Protein AF-A0A948WIH4-F1 (afdb_monomer)

Radius of gyration: 12.94 Å; Cα contacts (8 Å, |Δi|>4): 104; chains: 1; bounding box: 30×29×31 Å

Mean predicted aligned error: 5.46 Å

Structure (mmCIF, N/CA/C/O backbone):
data_AF-A0A948WIH4-F1
#
_entry.id   AF-A0A948WIH4-F1
#
loop_
_atom_site.group_PDB
_atom_site.id
_atom_site.type_symbol
_atom_site.label_atom_id
_atom_site.label_alt_id
_atom_site.label_comp_id
_atom_site.label_asym_id
_atom_site.label_entity_id
_atom_site.label_seq_id
_atom_site.pdbx_PDB_ins_code
_atom_site.Cartn_x
_atom_site.Cartn_y
_atom_site.Cartn_z
_atom_site.occupancy
_atom_site.B_iso_or_equiv
_atom_site.auth_seq_id
_atom_site.auth_comp_id
_atom_site.auth_asym_id
_atom_site.auth_atom_id
_atom_site.pdbx_PDB_model_num
ATOM 1 N N . MET A 1 1 ? -11.438 11.537 -7.454 1.00 54.91 1 MET A N 1
ATOM 2 C CA . MET A 1 1 ? -10.847 11.448 -8.811 1.00 54.91 1 MET A CA 1
ATOM 3 C C . MET A 1 1 ? -10.801 9.974 -9.192 1.00 54.91 1 MET A C 1
ATOM 5 O O . MET A 1 1 ? -10.788 9.158 -8.285 1.00 54.91 1 MET A O 1
ATOM 9 N N . HIS A 1 2 ? -10.860 9.611 -10.476 1.00 68.12 2 HIS A N 1
ATOM 10 C CA . HIS A 1 2 ? -10.692 8.204 -10.869 1.00 68.12 2 HIS A CA 1
ATOM 11 C C . HIS A 1 2 ? -9.198 7.874 -10.845 1.00 68.12 2 HIS A C 1
ATOM 13 O O . HIS A 1 2 ? -8.409 8.679 -11.345 1.00 68.12 2 HIS A O 1
ATOM 19 N N . LEU A 1 3 ? -8.817 6.745 -10.243 1.00 73.94 3 LEU A N 1
ATOM 20 C CA . LEU A 1 3 ? -7.444 6.253 -10.302 1.00 73.94 3 LEU A CA 1
ATOM 21 C C . LEU A 1 3 ? -7.073 6.071 -11.776 1.00 73.94 3 LEU A C 1
ATOM 23 O O . LEU A 1 3 ? -7.789 5.386 -12.513 1.00 73.94 3 LEU A O 1
ATOM 27 N N . LYS A 1 4 ? -5.987 6.704 -12.225 1.00 66.69 4 LYS A N 1
ATOM 28 C CA . LYS A 1 4 ? -5.389 6.319 -13.498 1.00 66.69 4 LYS A CA 1
ATOM 29 C C . LYS A 1 4 ? -4.778 4.947 -13.278 1.00 66.69 4 LYS A C 1
ATOM 31 O O . LYS A 1 4 ? -3.686 4.857 -12.733 1.00 66.69 4 LYS A O 1
ATOM 36 N N . ARG A 1 5 ? -5.507 3.901 -13.667 1.00 64.81 5 ARG A N 1
ATOM 37 C CA . ARG A 1 5 ? -4.892 2.588 -13.821 1.00 64.81 5 ARG A CA 1
ATOM 38 C C . ARG A 1 5 ? -3.732 2.735 -14.792 1.00 64.81 5 ARG A C 1
ATOM 40 O O . ARG A 1 5 ? -3.887 3.370 -15.839 1.00 64.81 5 ARG A O 1
ATOM 47 N N . SER A 1 6 ? -2.587 2.218 -14.392 1.00 63.66 6 SER A N 1
ATOM 48 C CA . SER A 1 6 ? -1.384 2.179 -15.197 1.00 63.66 6 SER A CA 1
ATOM 49 C C . SER A 1 6 ? -1.734 1.512 -16.532 1.00 63.66 6 SER A C 1
ATOM 51 O O . SER A 1 6 ? -2.320 0.434 -16.553 1.00 63.66 6 SER A O 1
ATOM 53 N N . ASP A 1 7 ? -1.393 2.126 -17.671 1.00 61.25 7 ASP A N 1
ATOM 54 C CA . ASP A 1 7 ? -1.573 1.515 -19.006 1.00 61.25 7 ASP A CA 1
ATOM 55 C C . ASP A 1 7 ? -0.609 0.319 -19.240 1.00 61.25 7 ASP A C 1
ATOM 57 O O . ASP A 1 7 ? -0.430 -0.154 -20.363 1.00 61.25 7 ASP A O 1
ATOM 61 N N . HIS A 1 8 ? 0.053 -0.152 -18.182 1.00 66.38 8 HIS A N 1
ATOM 62 C CA . HIS A 1 8 ? 1.015 -1.243 -18.184 1.00 66.38 8 HIS A CA 1
ATOM 63 C C . HIS A 1 8 ? 0.300 -2.549 -17.815 1.00 66.38 8 HIS A C 1
ATOM 65 O O . HIS A 1 8 ? -0.450 -2.598 -16.847 1.00 66.38 8 HIS A O 1
ATOM 71 N N . GLU A 1 9 ? 0.511 -3.619 -18.587 1.00 68.94 9 GLU A N 1
ATOM 72 C CA . GLU A 1 9 ? -0.006 -4.945 -18.233 1.00 68.94 9 GLU A CA 1
ATOM 73 C C . GLU A 1 9 ? 0.669 -5.432 -16.944 1.00 68.94 9 GLU A C 1
ATOM 75 O O . GLU A 1 9 ? 1.896 -5.541 -16.887 1.00 68.94 9 GLU A O 1
ATOM 80 N N . HIS A 1 10 ? -0.128 -5.728 -15.914 1.00 77.00 10 HIS A N 1
ATOM 81 C CA . HIS A 1 10 ? 0.391 -6.288 -14.668 1.00 77.00 10 HIS A CA 1
ATOM 82 C C . HIS A 1 10 ? 0.856 -7.724 -14.931 1.00 77.00 10 HIS A C 1
ATOM 84 O O . HIS A 1 10 ? 0.159 -8.519 -15.573 1.00 77.00 10 HIS A O 1
ATOM 90 N N . GLY A 1 11 ? 2.047 -8.059 -14.437 1.00 76.88 11 GLY A N 1
ATOM 91 C CA . GLY A 1 11 ? 2.569 -9.420 -14.482 1.00 76.88 11 GLY A CA 1
ATOM 92 C C . GLY A 1 11 ? 1.742 -10.393 -13.630 1.00 76.88 11 GLY A C 1
ATOM 93 O O . GLY A 1 11 ? 0.821 -9.991 -12.915 1.00 76.88 11 GLY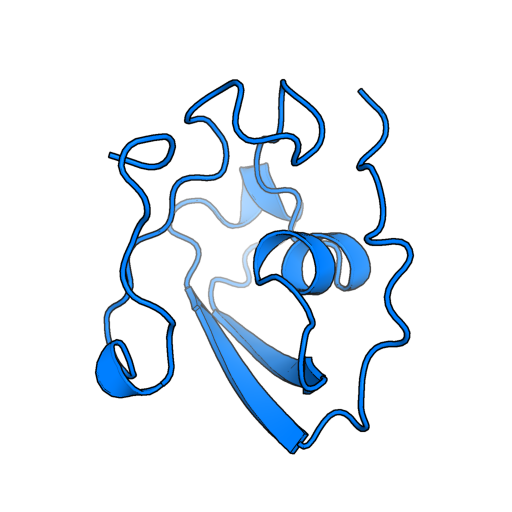 A O 1
ATOM 94 N N . PRO A 1 12 ? 2.058 -11.700 -13.668 1.00 83.31 12 PRO A N 1
ATOM 95 C CA . PRO A 1 12 ? 1.392 -12.672 -12.808 1.00 83.31 12 PRO A CA 1
ATOM 96 C C . PRO A 1 12 ? 1.561 -12.290 -11.321 1.00 83.31 12 PRO A C 1
ATOM 98 O O . PRO A 1 12 ? 2.629 -11.804 -10.946 1.00 83.31 12 PRO A O 1
ATOM 101 N N . PRO A 1 13 ? 0.549 -12.528 -10.462 1.00 84.00 13 PRO A N 1
ATOM 102 C CA . PRO A 1 13 ? 0.588 -12.147 -9.051 1.00 84.00 13 PRO A CA 1
ATOM 103 C C . PRO A 1 13 ? 1.538 -13.064 -8.270 1.00 84.00 13 PRO A C 1
ATOM 105 O O . PRO A 1 13 ? 1.137 -14.097 -7.726 1.00 84.00 13 PRO A O 1
ATOM 108 N N . VAL A 1 14 ? 2.826 -12.722 -8.269 1.00 88.50 14 VAL A N 1
ATOM 109 C CA . VAL A 1 14 ? 3.909 -13.525 -7.677 1.00 88.50 14 VAL A CA 1
ATOM 110 C C . VAL A 1 14 ? 4.568 -12.852 -6.474 1.00 88.50 14 VAL A C 1
ATOM 112 O O . VAL A 1 14 ? 5.316 -13.516 -5.757 1.00 88.50 14 VAL A O 1
ATOM 115 N N . VAL A 1 15 ? 4.274 -11.575 -6.213 1.00 88.62 15 VAL A N 1
ATOM 116 C CA . VAL A 1 15 ? 4.887 -10.801 -5.126 1.00 88.62 15 VAL A CA 1
ATOM 117 C C . VAL A 1 15 ? 3.948 -10.773 -3.915 1.00 88.62 15 VAL A C 1
ATOM 119 O O . VAL A 1 15 ? 2.863 -10.202 -4.006 1.00 88.62 15 VAL A O 1
ATOM 122 N N . PRO A 1 16 ? 4.304 -11.377 -2.768 1.00 91.44 16 PRO A N 1
ATOM 123 C CA . PRO A 1 16 ? 3.473 -11.304 -1.571 1.00 91.44 16 PRO A CA 1
ATOM 124 C C . PRO A 1 16 ? 3.568 -9.913 -0.931 1.00 91.44 16 PRO A C 1
ATOM 126 O O . PRO A 1 16 ? 4.651 -9.472 -0.554 1.00 91.44 16 PRO A O 1
ATOM 129 N N . VAL A 1 17 ? 2.427 -9.248 -0.752 1.00 92.75 17 VAL A N 1
ATOM 130 C CA . VAL A 1 17 ? 2.320 -7.917 -0.136 1.00 92.75 17 VAL A CA 1
ATOM 131 C C . VAL A 1 17 ? 1.380 -7.992 1.063 1.00 92.75 17 VAL A C 1
ATOM 133 O O . VAL A 1 17 ? 0.309 -8.594 0.991 1.00 92.75 17 VAL A O 1
ATOM 136 N N . THR A 1 18 ? 1.778 -7.387 2.183 1.00 94.50 18 THR A N 1
ATOM 137 C CA . THR A 1 18 ? 0.933 -7.290 3.380 1.00 94.50 18 THR A CA 1
ATOM 138 C C . THR A 1 18 ? 0.630 -5.831 3.682 1.00 94.50 18 THR A C 1
ATOM 140 O O . THR A 1 18 ? 1.546 -5.060 3.949 1.00 94.50 18 THR A O 1
ATOM 143 N N . PHE A 1 19 ? -0.650 -5.465 3.662 1.00 93.81 19 PHE A N 1
ATOM 144 C CA . PHE A 1 19 ? -1.118 -4.153 4.097 1.00 93.81 19 PHE A CA 1
ATOM 145 C C . PHE A 1 19 ? -1.487 -4.209 5.575 1.00 93.81 19 PHE A C 1
ATOM 147 O O . PHE A 1 19 ? -2.272 -5.066 5.987 1.00 93.81 19 PHE A O 1
ATOM 154 N N . ILE A 1 20 ? -0.930 -3.281 6.348 1.00 93.31 20 ILE A N 1
ATOM 155 C CA . ILE A 1 20 ? -1.239 -3.072 7.762 1.00 93.31 20 ILE A CA 1
ATOM 156 C C . ILE A 1 20 ? -1.943 -1.722 7.863 1.00 93.31 20 ILE A C 1
ATOM 158 O O . ILE A 1 20 ? -1.386 -0.705 7.457 1.00 93.31 20 ILE A O 1
ATOM 162 N N . LEU A 1 21 ? -3.180 -1.719 8.352 1.00 91.62 21 LEU A N 1
ATOM 163 C CA . LEU A 1 21 ? -4.015 -0.523 8.412 1.00 91.62 21 LEU A CA 1
ATOM 164 C C . LEU A 1 21 ? -4.118 -0.044 9.855 1.00 91.62 21 LEU A C 1
ATOM 166 O O . LEU A 1 21 ? -4.552 -0.793 10.732 1.00 91.62 21 LEU A O 1
ATOM 170 N N . GLU A 1 22 ? -3.750 1.215 10.081 1.00 88.44 22 GLU A N 1
ATOM 171 C CA . GLU A 1 22 ? -3.893 1.877 11.382 1.00 88.44 22 GLU A CA 1
ATOM 172 C C . GLU A 1 22 ? -5.360 2.2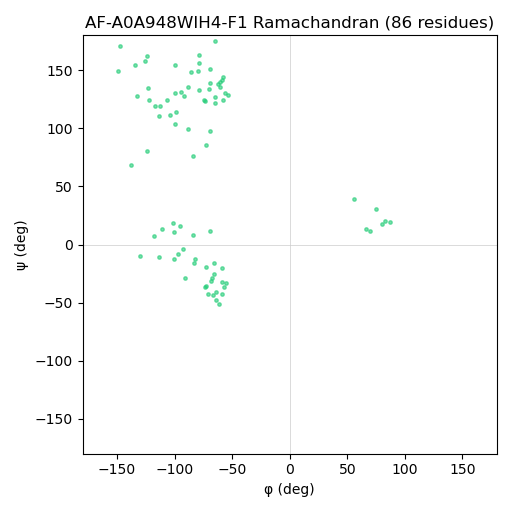14 11.692 1.00 88.44 22 GLU A C 1
ATOM 174 O O . GLU A 1 22 ? -5.792 2.078 12.835 1.00 88.44 22 GLU A O 1
ATOM 179 N N . ASP A 1 23 ? -6.135 2.585 10.666 1.00 89.00 23 ASP A N 1
ATOM 180 C CA . ASP A 1 23 ? -7.580 2.818 10.752 1.00 89.00 23 ASP A CA 1
ATOM 181 C C . ASP A 1 23 ? -8.341 1.950 9.731 1.00 89.00 23 ASP A C 1
ATOM 183 O O . ASP A 1 23 ? -8.695 2.402 8.637 1.00 89.00 23 ASP A O 1
ATOM 187 N N . PRO A 1 24 ? -8.571 0.662 10.035 1.00 89.44 24 PRO A N 1
ATOM 188 C CA . PRO A 1 24 ? -9.188 -0.247 9.078 1.00 89.44 24 PRO A CA 1
ATOM 189 C C . PRO A 1 24 ? -10.655 0.088 8.784 1.00 89.44 24 PRO A C 1
ATOM 191 O O . PRO A 1 24 ? -11.128 -0.157 7.670 1.00 89.44 24 PRO A O 1
ATOM 194 N N . GLU A 1 25 ? -11.368 0.688 9.740 1.00 90.19 25 GLU A N 1
ATOM 195 C CA . GLU A 1 25 ? -12.779 1.038 9.582 1.00 90.19 25 GLU A CA 1
ATOM 196 C C . GLU A 1 25 ? -12.956 2.201 8.596 1.00 90.19 25 GLU A C 1
ATOM 198 O O . GLU A 1 25 ? -13.803 2.111 7.707 1.00 90.19 25 GLU A O 1
ATOM 203 N N . GLY A 1 26 ? -12.119 3.241 8.668 1.00 87.44 26 GLY A N 1
ATOM 204 C CA . GLY A 1 26 ? -12.153 4.351 7.711 1.00 87.44 26 GLY A CA 1
ATOM 205 C C . GLY A 1 26 ? -11.702 3.963 6.301 1.00 87.44 26 GLY A C 1
ATOM 206 O O . GLY A 1 26 ? -12.219 4.495 5.318 1.00 87.44 26 GLY A O 1
ATOM 207 N N . LEU A 1 27 ? -10.781 3.003 6.188 1.00 86.88 27 LEU A N 1
ATOM 208 C CA . LEU A 1 27 ? -10.188 2.602 4.909 1.00 86.88 27 LEU A CA 1
ATOM 209 C C . LEU A 1 27 ? -10.930 1.456 4.209 1.00 86.88 27 LEU A C 1
ATOM 211 O O . LEU A 1 27 ? -10.904 1.372 2.985 1.00 86.88 27 LEU A O 1
ATOM 215 N N . THR A 1 28 ? -11.585 0.561 4.947 1.00 90.44 28 THR A N 1
ATOM 216 C CA . THR A 1 28 ? -12.235 -0.636 4.368 1.00 90.44 28 THR A CA 1
ATOM 217 C C . THR A 1 28 ? -13.676 -0.837 4.823 1.00 90.44 28 THR A C 1
ATOM 219 O O . THR A 1 28 ? -14.375 -1.697 4.290 1.00 90.44 28 THR A O 1
ATOM 222 N N . GLY A 1 29 ? -14.141 -0.081 5.822 1.00 88.44 29 GLY A N 1
ATOM 223 C CA . GLY A 1 29 ? -15.429 -0.321 6.476 1.00 88.44 29 GLY A CA 1
ATOM 224 C C . GLY A 1 29 ? -15.458 -1.597 7.323 1.00 88.44 29 GLY A C 1
ATOM 225 O O . GLY A 1 29 ? -16.535 -2.043 7.717 1.00 88.44 29 GLY A O 1
ATOM 226 N N . THR A 1 30 ? -14.300 -2.211 7.587 1.00 89.50 30 THR A N 1
ATOM 227 C CA . THR A 1 30 ? -14.172 -3.437 8.385 1.00 89.50 30 THR A CA 1
ATOM 228 C C . THR A 1 30 ? -13.173 -3.245 9.524 1.00 89.50 30 THR A C 1
ATOM 230 O O . THR A 1 30 ? -12.302 -2.392 9.453 1.00 89.50 30 THR A O 1
ATOM 233 N N . GLY A 1 31 ? -13.269 -4.061 10.577 1.00 89.62 31 GLY A N 1
ATOM 234 C CA . GLY A 1 31 ? -12.296 -4.062 11.679 1.00 89.62 31 GLY A CA 1
ATOM 235 C C . GLY A 1 31 ? -11.039 -4.903 11.417 1.00 89.62 31 GLY A C 1
ATOM 236 O O . GLY A 1 31 ? -10.274 -5.157 12.344 1.00 89.62 31 GLY A O 1
ATOM 237 N N . GLN A 1 32 ? -10.852 -5.413 10.197 1.00 90.56 32 GLN A N 1
ATOM 238 C CA . GLN A 1 32 ? -9.678 -6.206 9.836 1.00 90.56 32 GLN A CA 1
ATOM 239 C C . GLN A 1 32 ? -8.483 -5.266 9.682 1.00 90.56 32 GLN A C 1
ATOM 241 O O . GLN A 1 32 ? -8.571 -4.330 8.919 1.00 90.56 32 GLN A O 1
ATOM 246 N N . SER A 1 33 ? -7.374 -5.478 10.386 1.00 90.50 33 SER A N 1
ATOM 247 C CA . SER A 1 33 ? -6.205 -4.581 10.311 1.00 90.50 33 SER A CA 1
ATOM 248 C C . SER A 1 33 ? -5.108 -5.062 9.357 1.00 90.50 33 SER A C 1
ATOM 250 O O . SER A 1 33 ? -4.151 -4.334 9.115 1.00 90.50 33 SER A O 1
ATOM 252 N N . GLU A 1 34 ? -5.219 -6.283 8.828 1.00 93.25 34 GLU A N 1
ATOM 253 C CA . GLU A 1 34 ? -4.183 -6.927 8.015 1.00 93.25 34 GLU A CA 1
ATOM 254 C C . GLU A 1 34 ? -4.782 -7.547 6.745 1.00 93.25 34 GLU A C 1
ATOM 256 O O . GLU A 1 34 ? -5.697 -8.369 6.828 1.00 93.25 34 GLU A O 1
ATOM 261 N N . TRP A 1 35 ? -4.225 -7.219 5.575 1.00 92.44 35 TRP A N 1
ATOM 262 C CA . TRP A 1 35 ? -4.541 -7.867 4.296 1.00 92.44 35 TRP A CA 1
ATOM 263 C C . TRP A 1 35 ? -3.292 -8.456 3.672 1.00 92.44 35 TRP A C 1
ATOM 265 O O . TRP A 1 35 ? -2.324 -7.749 3.413 1.00 92.44 35 TRP A O 1
ATOM 275 N N . LYS A 1 36 ? -3.346 -9.753 3.378 1.00 93.75 36 LYS A N 1
ATOM 276 C CA . LYS A 1 36 ? -2.287 -10.474 2.673 1.00 93.75 36 LYS A CA 1
ATOM 277 C C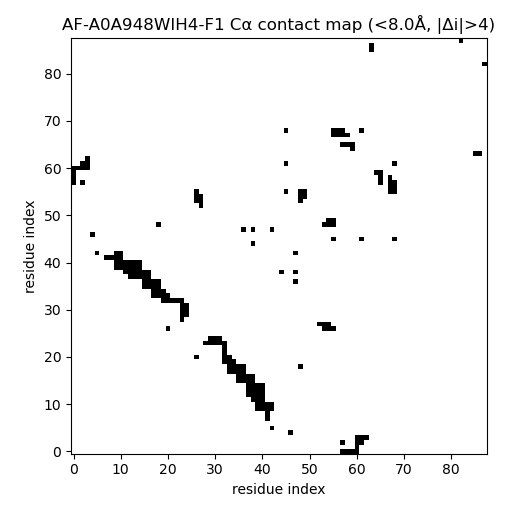 . LYS A 1 36 ? -2.732 -10.694 1.242 1.00 93.75 36 LYS A C 1
ATOM 279 O O . LYS A 1 36 ? -3.679 -11.443 1.004 1.00 93.75 36 LYS A O 1
ATOM 284 N N . LEU A 1 37 ? -2.066 -10.017 0.322 1.00 93.50 37 LEU A N 1
ATOM 285 C CA . LEU A 1 37 ? -2.400 -9.969 -1.093 1.00 93.50 37 LEU A CA 1
ATOM 286 C C . LEU A 1 37 ? -1.200 -10.425 -1.925 1.00 93.50 37 LEU A C 1
ATOM 288 O O . LEU A 1 37 ? -0.067 -10.470 -1.444 1.00 93.50 37 LEU A O 1
ATOM 292 N N . MET A 1 38 ? -1.465 -10.787 -3.175 1.00 91.19 38 MET A N 1
ATOM 293 C CA . MET A 1 38 ? -0.432 -11.135 -4.145 1.00 91.19 38 MET A CA 1
ATOM 294 C C . MET A 1 38 ? -0.450 -10.075 -5.241 1.00 91.19 38 MET A C 1
ATOM 296 O O . MET A 1 38 ? -1.415 -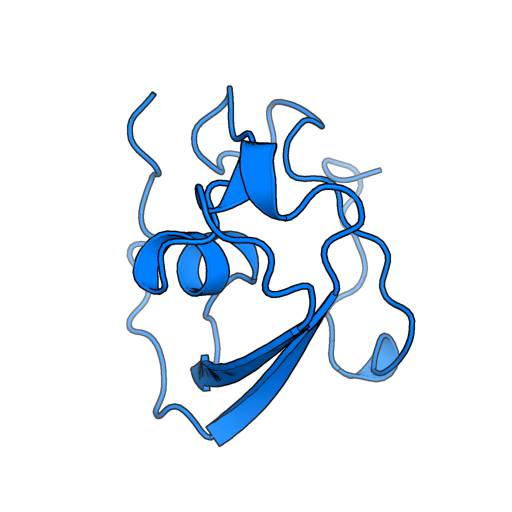10.015 -5.998 1.00 91.19 38 MET A O 1
ATOM 300 N N . GLY A 1 39 ? 0.593 -9.251 -5.291 1.00 89.25 39 GLY A N 1
ATOM 301 C CA . GLY A 1 39 ? 0.792 -8.232 -6.314 1.00 89.25 39 GLY A CA 1
ATOM 302 C C . GLY A 1 39 ? 1.477 -8.787 -7.561 1.00 89.25 39 GLY A C 1
ATOM 303 O O . GLY A 1 39 ? 2.284 -9.726 -7.490 1.00 89.25 39 GLY A O 1
ATOM 304 N N . GLY A 1 40 ? 1.135 -8.210 -8.707 1.00 87.44 40 GLY A N 1
ATOM 305 C CA . GLY A 1 40 ? 1.788 -8.445 -9.990 1.00 87.44 40 GLY A CA 1
ATOM 306 C C . GLY A 1 40 ? 3.098 -7.673 -10.133 1.00 87.44 40 GLY A C 1
ATOM 307 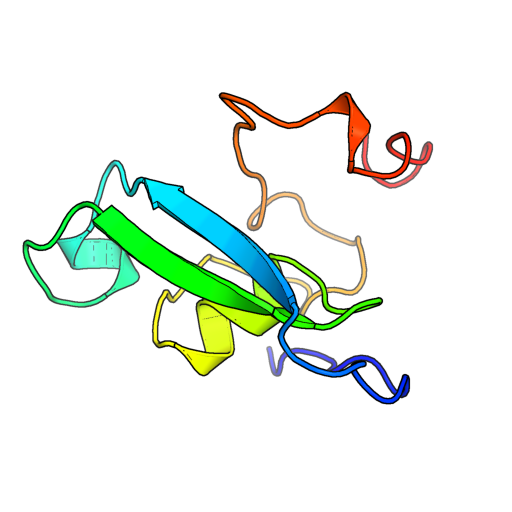O O . GLY A 1 40 ? 3.322 -6.642 -9.502 1.00 87.44 40 GLY A O 1
ATOM 308 N N . GLU A 1 41 ? 3.987 -8.154 -11.000 1.00 82.75 41 GLU A N 1
ATOM 309 C CA . GLU A 1 41 ? 5.131 -7.343 -11.429 1.00 82.75 41 GLU A CA 1
ATOM 310 C C . GLU A 1 41 ? 4.630 -6.083 -12.157 1.00 82.75 41 GLU A C 1
ATOM 312 O O . GLU A 1 41 ? 3.730 -6.179 -12.992 1.00 82.75 41 GLU A O 1
ATOM 317 N N . HIS A 1 42 ? 5.245 -4.928 -11.878 1.00 82.62 42 HIS A N 1
ATOM 318 C CA . HIS A 1 42 ? 4.854 -3.602 -12.396 1.00 82.62 42 HIS A CA 1
ATOM 319 C C . HIS A 1 42 ? 3.488 -3.077 -11.917 1.00 82.62 42 HIS A C 1
ATOM 321 O O . HIS A 1 42 ? 2.994 -2.093 -12.460 1.00 82.62 42 HIS A O 1
ATOM 327 N N . GLU A 1 43 ? 2.895 -3.692 -10.893 1.00 87.62 43 GLU A N 1
ATOM 328 C CA . GLU A 1 43 ? 1.703 -3.176 -10.221 1.00 87.62 43 GLU A CA 1
ATOM 329 C C . GLU A 1 43 ? 2.089 -2.231 -9.076 1.00 87.62 43 GLU A C 1
ATOM 331 O O . GLU A 1 43 ? 2.987 -2.526 -8.282 1.00 87.62 43 GLU A O 1
ATOM 336 N N . SER A 1 44 ? 1.404 -1.090 -8.964 1.00 89.25 44 SER A N 1
ATOM 337 C CA . SER A 1 44 ? 1.609 -0.177 -7.839 1.00 89.25 44 SER A CA 1
ATOM 338 C C . SER A 1 44 ? 0.874 -0.652 -6.579 1.00 89.25 44 SER A C 1
ATOM 340 O O . SER A 1 44 ? -0.212 -1.230 -6.642 1.00 89.25 44 SER A O 1
ATOM 342 N N . LEU A 1 45 ? 1.423 -0.342 -5.397 1.00 89.88 45 LEU A N 1
ATOM 343 C CA . LEU A 1 45 ? 0.761 -0.651 -4.119 1.00 89.88 45 LEU A CA 1
ATOM 344 C C . LEU A 1 45 ? -0.623 0.007 -4.006 1.00 89.88 45 LEU A C 1
ATOM 346 O O . LEU A 1 45 ? -1.527 -0.565 -3.401 1.00 89.88 45 LEU A O 1
ATOM 350 N N . LEU A 1 46 ? -0.797 1.189 -4.606 1.00 90.38 46 LEU A N 1
ATOM 351 C CA . LEU A 1 46 ? -2.076 1.894 -4.644 1.00 90.38 46 LEU A CA 1
ATOM 352 C C . LEU A 1 46 ? -3.115 1.133 -5.477 1.00 90.38 46 LEU A C 1
ATOM 354 O O . LEU A 1 46 ? -4.260 1.013 -5.049 1.00 90.38 46 LEU A O 1
ATOM 358 N N . GLU A 1 47 ? -2.734 0.608 -6.642 1.00 89.38 47 GLU A N 1
ATOM 359 C CA . GLU A 1 47 ? -3.630 -0.201 -7.476 1.00 89.38 47 GLU A CA 1
ATOM 360 C C . GLU A 1 47 ? -4.031 -1.493 -6.770 1.00 89.38 47 GLU A C 1
ATOM 362 O O . GLU A 1 47 ? -5.225 -1.771 -6.656 1.00 89.38 47 GLU A O 1
ATOM 367 N N . LEU A 1 48 ? -3.059 -2.215 -6.203 1.00 91.62 48 LEU A N 1
ATOM 368 C CA . LEU A 1 48 ? -3.316 -3.444 -5.453 1.00 91.62 48 LEU A CA 1
ATOM 369 C C . LEU A 1 48 ? -4.254 -3.202 -4.259 1.00 91.62 48 LEU A C 1
ATOM 371 O O . LEU A 1 48 ? -5.178 -3.979 -4.018 1.00 91.62 48 LEU A O 1
ATOM 375 N N . ALA A 1 49 ? -4.049 -2.110 -3.519 1.00 91.25 49 ALA A N 1
ATOM 376 C CA . ALA A 1 49 ? -4.916 -1.726 -2.410 1.00 91.25 49 ALA A CA 1
ATOM 377 C C . ALA A 1 49 ? -6.354 -1.463 -2.886 1.00 91.25 49 ALA A C 1
ATOM 379 O O . ALA A 1 49 ? -7.306 -2.055 -2.369 1.00 91.25 49 ALA A O 1
ATOM 380 N N . MET A 1 50 ? -6.513 -0.624 -3.910 1.00 89.38 50 MET A N 1
ATOM 381 C CA . MET A 1 50 ? -7.820 -0.225 -4.433 1.00 89.38 50 MET A CA 1
ATOM 382 C C . MET A 1 50 ? -8.601 -1.403 -5.027 1.00 89.38 50 MET A C 1
ATOM 384 O O . MET A 1 50 ? -9.802 -1.526 -4.772 1.00 89.38 50 MET A O 1
ATOM 388 N N . ASP A 1 51 ? -7.936 -2.299 -5.759 1.00 89.19 51 ASP A N 1
ATOM 389 C CA . ASP A 1 51 ? -8.561 -3.478 -6.374 1.00 89.19 51 ASP A CA 1
ATOM 390 C C . ASP A 1 51 ? -9.075 -4.486 -5.335 1.00 89.19 51 ASP A C 1
ATOM 392 O O . ASP A 1 51 ? -10.043 -5.209 -5.585 1.00 89.19 51 ASP A O 1
ATOM 396 N N . HIS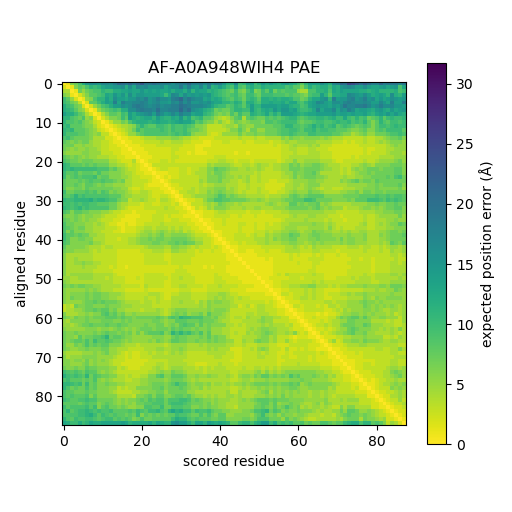 A 1 52 ? -8.491 -4.480 -4.136 1.00 89.94 52 HIS A N 1
ATOM 397 C CA . HIS A 1 52 ? -8.899 -5.317 -3.010 1.00 89.94 52 HIS A CA 1
ATOM 398 C C . HIS A 1 52 ? -9.765 -4.592 -1.967 1.00 89.94 52 HIS A C 1
ATOM 400 O O . HIS A 1 52 ? -10.050 -5.156 -0.908 1.00 89.94 52 HIS A O 1
ATOM 406 N N . GLY A 1 53 ? -10.242 -3.380 -2.272 1.00 88.31 53 GLY A N 1
ATOM 407 C CA . GLY A 1 53 ? -11.170 -2.635 -1.416 1.00 88.31 53 GLY A CA 1
ATOM 408 C C . GLY A 1 53 ? -10.511 -1.919 -0.235 1.00 88.31 53 GLY A C 1
ATOM 409 O O . GLY A 1 53 ? -11.206 -1.534 0.703 1.00 88.31 53 GLY A O 1
ATOM 410 N N . ILE A 1 54 ? -9.192 -1.729 -0.280 1.00 91.31 54 ILE A N 1
ATOM 411 C CA . ILE A 1 54 ? -8.453 -0.877 0.650 1.00 91.31 54 ILE A CA 1
ATOM 412 C C . ILE A 1 54 ? -8.450 0.542 0.080 1.00 91.31 54 ILE A C 1
ATOM 414 O O . ILE A 1 54 ? -7.681 0.871 -0.823 1.00 91.31 54 ILE A O 1
ATOM 418 N N . ASN A 1 55 ? -9.346 1.388 0.587 1.00 89.81 55 ASN A N 1
ATOM 419 C CA . ASN A 1 55 ? -9.564 2.734 0.068 1.00 89.81 55 ASN A CA 1
ATOM 420 C C . ASN A 1 55 ? -8.565 3.738 0.658 1.00 89.81 55 ASN A C 1
ATOM 422 O O . ASN A 1 55 ? -8.903 4.536 1.530 1.00 89.81 55 ASN A O 1
ATOM 426 N N . ILE A 1 56 ? -7.330 3.699 0.159 1.00 89.25 56 ILE A N 1
ATOM 427 C CA . ILE A 1 5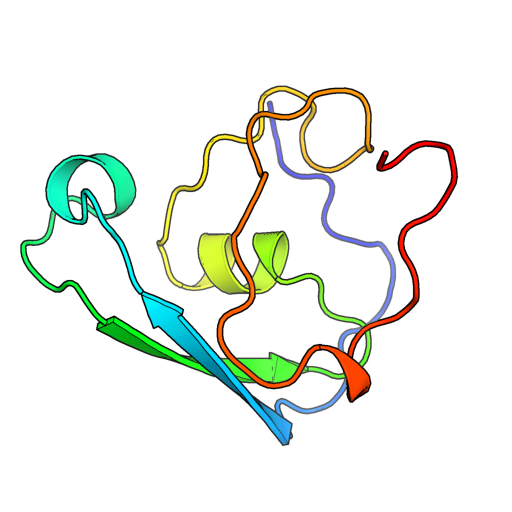6 ? -6.296 4.695 0.468 1.00 89.25 56 ILE A CA 1
ATOM 428 C C . ILE A 1 56 ? -6.677 6.025 -0.185 1.00 89.25 56 ILE A C 1
ATOM 430 O O . ILE A 1 56 ? -7.122 6.045 -1.331 1.00 89.25 56 ILE A O 1
ATOM 434 N N . GLU A 1 57 ? -6.483 7.157 0.491 1.00 87.69 57 GLU A N 1
ATOM 435 C CA . GLU A 1 57 ? -6.765 8.459 -0.112 1.00 87.69 57 GLU A CA 1
ATOM 436 C C . GLU A 1 57 ? -5.836 8.746 -1.304 1.00 87.69 57 GLU A C 1
ATOM 438 O O . GLU A 1 57 ? -4.614 8.732 -1.207 1.00 87.69 57 GLU A O 1
ATOM 443 N N . HIS A 1 58 ? -6.407 9.080 -2.457 1.00 87.56 58 HIS A N 1
ATOM 444 C CA . HIS A 1 58 ? -5.650 9.350 -3.684 1.00 87.56 58 HIS A CA 1
ATOM 445 C C . HIS A 1 58 ? -6.236 10.563 -4.406 1.00 87.56 58 HIS A C 1
ATOM 447 O O . HIS A 1 58 ? -6.817 10.462 -5.490 1.00 87.56 58 HIS A O 1
ATOM 453 N N . ALA A 1 59 ? -6.090 11.745 -3.807 1.00 87.75 59 ALA A N 1
ATOM 454 C CA . ALA A 1 59 ? -6.706 12.972 -4.313 1.00 87.75 59 ALA A CA 1
ATOM 455 C C . ALA A 1 59 ? -6.305 13.289 -5.767 1.00 87.75 59 ALA A C 1
ATOM 457 O O . ALA A 1 59 ? -7.143 13.731 -6.557 1.00 87.75 59 ALA A O 1
ATOM 458 N N . CYS A 1 60 ? -5.052 13.009 -6.146 1.00 88.12 60 CYS A N 1
ATOM 459 C CA . CYS A 1 60 ? -4.572 13.204 -7.515 1.00 88.12 60 CYS A CA 1
ATOM 460 C C . CYS A 1 60 ? -4.921 12.056 -8.479 1.00 88.12 60 CYS A C 1
ATOM 462 O O . CYS A 1 60 ? -4.787 12.225 -9.688 1.00 88.12 60 CYS A O 1
ATOM 464 N N . GLY A 1 61 ? -5.378 10.903 -7.979 1.00 84.25 61 GLY A N 1
ATOM 465 C CA . GLY A 1 61 ? -5.646 9.721 -8.802 1.00 84.25 61 GLY A CA 1
ATOM 466 C C . GLY A 1 61 ? -4.397 8.967 -9.266 1.00 84.25 61 GLY A C 1
ATOM 467 O O . GLY A 1 61 ? -4.435 8.392 -10.349 1.00 84.25 61 GLY A O 1
ATOM 468 N N . GLY A 1 62 ? -3.309 8.978 -8.484 1.00 84.44 62 GLY A N 1
ATOM 469 C CA . GLY A 1 62 ? -2.098 8.190 -8.766 1.00 84.44 62 GLY A CA 1
ATOM 470 C C . GLY A 1 62 ? -1.119 8.831 -9.757 1.00 84.44 62 GLY A C 1
ATOM 471 O O . GLY A 1 62 ? -0.306 8.139 -10.348 1.00 84.44 62 GLY A O 1
ATOM 472 N N . VAL A 1 63 ? -1.189 10.152 -9.963 1.00 85.44 63 VAL A N 1
ATOM 473 C CA . VAL A 1 63 ? -0.321 10.888 -10.911 1.00 85.44 63 VAL A CA 1
ATOM 474 C C . VAL A 1 63 ? 0.832 11.639 -10.237 1.00 85.44 63 VAL A C 1
ATOM 476 O O . VAL A 1 63 ? 1.368 12.576 -10.822 1.00 85.44 63 VAL A O 1
ATOM 479 N N . CYS A 1 64 ? 1.176 11.269 -8.999 1.00 85.94 64 CYS A N 1
ATOM 480 C CA . CYS A 1 64 ? 2.254 11.891 -8.222 1.00 85.94 64 CYS A CA 1
ATOM 481 C C . CYS A 1 64 ? 2.101 13.422 -8.048 1.00 85.94 64 CYS A C 1
ATOM 483 O O . CYS A 1 64 ? 3.059 14.179 -8.147 1.00 85.94 64 CYS A O 1
ATOM 485 N N . ALA A 1 65 ? 0.867 13.901 -7.829 1.00 87.44 65 ALA A N 1
ATOM 486 C CA . ALA A 1 65 ? 0.568 15.329 -7.619 1.00 87.44 65 ALA A CA 1
ATOM 487 C C . ALA A 1 65 ? -0.037 15.642 -6.235 1.00 87.44 65 ALA A C 1
ATOM 489 O O . ALA A 1 65 ? -0.498 16.755 -5.983 1.00 87.44 65 ALA A O 1
ATOM 490 N N . CYS A 1 66 ? -0.085 14.654 -5.343 1.00 90.06 66 CYS A N 1
ATOM 491 C CA . CYS A 1 66 ? -0.462 14.806 -3.938 1.00 90.06 66 CYS A CA 1
ATOM 492 C C . CYS A 1 66 ? 0.312 13.795 -3.084 1.00 90.06 66 CYS A C 1
ATOM 494 O O . CYS A 1 66 ? 0.872 12.853 -3.630 1.00 90.06 66 CYS A O 1
ATOM 496 N N . SER A 1 67 ? 0.228 13.918 -1.759 1.00 86.50 67 SER A N 1
ATOM 497 C CA . SER A 1 67 ? 0.855 13.009 -0.784 1.00 86.50 67 SER A CA 1
ATOM 498 C C . SER A 1 67 ? -0.146 12.150 0.006 1.00 86.50 67 SER A C 1
ATOM 500 O O . SER A 1 67 ? 0.203 11.550 1.016 1.00 86.50 67 SER A O 1
ATOM 502 N N . THR A 1 68 ? -1.411 12.080 -0.424 1.00 89.00 68 THR A N 1
ATOM 503 C CA . THR A 1 68 ? -2.466 11.386 0.341 1.00 89.00 68 THR A CA 1
ATOM 504 C C . THR A 1 68 ? -2.352 9.860 0.311 1.00 89.00 68 THR A C 1
ATOM 506 O O . THR A 1 68 ? -2.917 9.201 1.174 1.00 89.00 68 THR A O 1
ATOM 509 N N . CYS A 1 69 ? -1.628 9.298 -0.665 1.00 89.00 69 CYS A N 1
ATOM 510 C CA . CYS A 1 69 ? -1.419 7.853 -0.811 1.00 89.00 69 CYS A CA 1
ATOM 511 C C . CYS A 1 69 ? -0.114 7.359 -0.173 1.00 89.00 69 CYS A C 1
ATOM 513 O O . CYS A 1 69 ? 0.360 6.274 -0.500 1.00 89.00 69 CYS A O 1
ATOM 515 N N . HIS A 1 70 ? 0.494 8.176 0.684 1.00 87.88 70 HIS A N 1
ATOM 516 C CA . HIS A 1 70 ? 1.728 7.850 1.380 1.00 87.88 70 HIS A CA 1
ATOM 517 C C . HIS A 1 70 ? 1.555 6.608 2.272 1.00 87.88 70 HIS A C 1
ATOM 519 O O . HIS A 1 70 ? 0.527 6.445 2.930 1.00 87.88 70 HIS A O 1
ATOM 525 N N . VAL A 1 71 ? 2.569 5.741 2.296 1.00 90.00 71 VAL A N 1
ATOM 526 C CA . VAL A 1 71 ? 2.592 4.497 3.077 1.00 90.00 71 VAL A CA 1
ATOM 527 C C . VAL A 1 71 ? 3.931 4.347 3.788 1.00 90.00 71 VAL A C 1
ATOM 529 O O . VAL A 1 71 ? 4.951 4.852 3.324 1.00 90.00 71 VAL A O 1
ATOM 532 N N . TYR A 1 72 ? 3.936 3.607 4.893 1.00 90.50 72 TYR A N 1
ATOM 533 C CA . TYR A 1 72 ? 5.160 3.215 5.585 1.00 90.50 72 TYR A CA 1
ATOM 534 C C . TYR A 1 72 ? 5.533 1.780 5.210 1.00 90.50 72 TYR A C 1
ATOM 536 O O . TYR A 1 72 ? 4.697 0.877 5.260 1.00 90.50 72 TYR A O 1
ATOM 544 N N . VAL A 1 73 ? 6.795 1.569 4.833 1.00 91.06 73 VAL A N 1
ATOM 545 C CA . VAL A 1 73 ? 7.320 0.246 4.477 1.00 91.06 73 VAL A CA 1
ATOM 546 C C . VAL A 1 73 ? 8.074 -0.324 5.672 1.00 91.06 73 VAL A C 1
ATOM 548 O O . VAL A 1 73 ? 9.204 0.064 5.952 1.00 91.06 73 VAL A O 1
ATOM 551 N N . GLU A 1 74 ? 7.450 -1.270 6.371 1.00 90.88 74 GLU A N 1
ATOM 552 C CA . GLU A 1 74 ? 8.068 -1.953 7.516 1.00 90.88 74 GLU A CA 1
ATOM 553 C C . GLU A 1 74 ? 9.150 -2.954 7.078 1.00 90.88 74 GLU A C 1
ATOM 555 O O . GLU A 1 74 ? 10.154 -3.146 7.765 1.00 90.88 74 GLU A O 1
ATOM 560 N N . GLN A 1 75 ? 8.938 -3.636 5.945 1.00 89.69 75 GLN A N 1
ATOM 561 C CA . GLN A 1 75 ? 9.827 -4.673 5.413 1.00 89.69 75 GLN A CA 1
ATOM 562 C C . GLN A 1 75 ? 9.774 -4.702 3.883 1.00 89.69 75 GLN A C 1
ATOM 564 O O . GLN A 1 75 ? 8.727 -4.450 3.292 1.00 89.69 75 GLN A O 1
ATOM 569 N N . GLY A 1 76 ? 10.890 -5.075 3.247 1.00 85.94 76 GLY A N 1
ATOM 570 C CA . GLY A 1 76 ? 10.952 -5.262 1.793 1.00 85.94 76 GLY A CA 1
ATOM 571 C C . GLY A 1 76 ? 11.265 -3.997 0.993 1.00 85.94 76 GLY A C 1
ATOM 572 O O . GLY A 1 76 ? 11.028 -3.986 -0.211 1.00 85.94 76 GLY A O 1
ATOM 573 N N . MET A 1 77 ? 11.830 -2.962 1.628 1.00 86.44 77 MET A N 1
ATOM 574 C CA . MET A 1 77 ? 12.247 -1.734 0.939 1.00 86.44 77 MET A CA 1
ATOM 575 C C . MET A 1 77 ? 13.222 -2.018 -0.218 1.00 86.44 77 MET A C 1
ATOM 577 O O . MET A 1 77 ? 13.144 -1.372 -1.253 1.00 86.44 77 MET A O 1
ATOM 581 N N . ASP A 1 78 ? 14.068 -3.047 -0.095 1.00 86.56 78 ASP A N 1
ATOM 582 C CA . ASP A 1 78 ? 15.002 -3.486 -1.144 1.00 86.56 78 ASP A CA 1
ATOM 583 C C . ASP A 1 78 ? 14.316 -4.041 -2.408 1.00 86.56 78 ASP A C 1
ATOM 585 O O . ASP A 1 78 ? 14.962 -4.220 -3.438 1.00 86.56 78 ASP A O 1
ATOM 589 N N . SER A 1 79 ? 13.025 -4.382 -2.325 1.00 83.94 79 SER A N 1
ATOM 590 C CA . SER A 1 79 ? 12.225 -4.875 -3.458 1.00 83.94 79 SER A CA 1
ATOM 591 C C . SER A 1 79 ? 11.472 -3.758 -4.183 1.00 83.94 79 SER A C 1
ATOM 593 O O . SER A 1 79 ? 10.818 -4.025 -5.190 1.00 83.94 79 SER A O 1
ATOM 595 N N . LEU A 1 80 ? 11.550 -2.526 -3.675 1.00 85.12 80 LEU A N 1
ATOM 596 C CA . LEU A 1 80 ? 10.960 -1.340 -4.280 1.00 85.12 80 LEU A CA 1
ATOM 597 C C . LEU A 1 80 ? 12.026 -0.556 -5.046 1.00 85.12 80 LEU A C 1
ATOM 599 O O . LEU A 1 80 ? 13.219 -0.618 -4.746 1.00 85.12 80 LEU A O 1
ATOM 603 N N . THR A 1 81 ? 11.588 0.201 -6.047 1.00 85.25 81 THR A N 1
ATOM 604 C CA . THR A 1 81 ? 12.441 1.206 -6.679 1.00 85.25 81 THR A CA 1
ATOM 605 C C . THR A 1 81 ? 12.700 2.354 -5.710 1.00 85.25 81 THR A C 1
ATOM 607 O O . THR A 1 81 ? 11.864 2.659 -4.859 1.00 85.25 81 THR A O 1
ATOM 610 N N . GLU A 1 82 ? 13.853 3.006 -5.849 1.00 85.00 82 GLU A N 1
ATOM 611 C CA . GLU A 1 82 ? 14.133 4.236 -5.109 1.00 85.00 82 GLU A CA 1
ATOM 612 C C . GLU A 1 82 ? 13.082 5.303 -5.440 1.00 85.00 82 GLU A C 1
ATOM 614 O O . GLU A 1 82 ? 12.647 5.414 -6.591 1.00 85.00 82 GLU A O 1
ATOM 619 N N . ALA A 1 83 ? 12.686 6.076 -4.426 1.00 84.50 83 ALA A N 1
ATOM 620 C CA . ALA A 1 83 ? 11.776 7.197 -4.611 1.00 84.50 83 ALA A CA 1
ATOM 621 C C . ALA A 1 83 ? 12.402 8.226 -5.562 1.00 84.50 83 ALA A C 1
ATOM 623 O O . ALA A 1 83 ? 13.587 8.561 -5.464 1.00 84.50 83 ALA A O 1
ATOM 624 N N . THR A 1 84 ? 11.607 8.720 -6.502 1.00 86.50 84 THR A N 1
ATOM 625 C CA . THR A 1 84 ? 12.019 9.791 -7.411 1.00 86.50 84 THR A CA 1
ATOM 626 C C . THR A 1 84 ? 11.947 11.159 -6.725 1.00 86.50 84 THR A C 1
ATOM 628 O O . THR A 1 84 ? 11.250 11.325 -5.731 1.00 86.50 84 THR A O 1
ATOM 631 N N . GLU A 1 85 ? 12.596 12.190 -7.282 1.00 81.81 85 GLU A N 1
ATOM 632 C CA . GLU A 1 85 ? 12.505 13.567 -6.744 1.00 81.81 85 GLU A CA 1
ATOM 633 C C . GLU A 1 85 ? 11.070 14.127 -6.707 1.00 81.81 85 GLU A C 1
ATOM 635 O O . GLU A 1 85 ? 10.806 15.100 -6.011 1.00 81.81 85 GLU A O 1
ATOM 640 N N . ALA A 1 86 ? 10.148 13.562 -7.492 1.00 81.38 86 ALA A N 1
ATOM 641 C CA . ALA A 1 86 ? 8.741 13.956 -7.477 1.00 81.38 86 ALA A CA 1
ATOM 642 C C . ALA A 1 86 ? 7.938 13.279 -6.350 1.00 81.38 86 ALA A C 1
ATOM 644 O O . ALA A 1 86 ? 6.819 13.710 -6.070 1.00 81.38 86 ALA A O 1
ATOM 645 N N . GLU A 1 87 ? 8.485 12.214 -5.759 1.00 76.69 87 GLU A N 1
ATOM 646 C CA . GLU A 1 87 ? 7.869 11.401 -4.705 1.00 76.69 87 GLU A CA 1
ATOM 647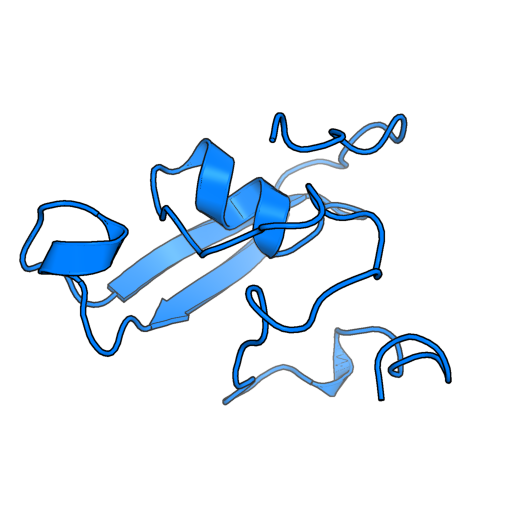 C C . GLU A 1 87 ? 8.388 11.742 -3.295 1.00 76.69 87 GLU A C 1
ATOM 649 O O . GLU A 1 87 ? 7.767 11.298 -2.329 1.00 76.69 87 GLU A O 1
ATOM 654 N N . ASP A 1 88 ? 9.480 12.516 -3.183 1.00 71.88 88 ASP A N 1
ATOM 655 C CA . ASP A 1 88 ? 10.040 13.042 -1.918 1.00 71.88 88 ASP A CA 1
ATOM 656 C C . ASP A 1 88 ? 9.22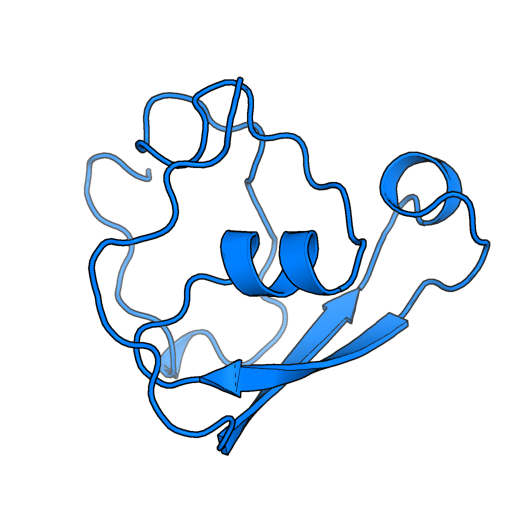3 14.216 -1.335 1.00 71.88 88 ASP A C 1
ATOM 658 O O . ASP A 1 88 ? 8.805 15.120 -2.103 1.00 71.88 88 ASP A O 1
#

Sequence (88 aa):
MHLKRSDHEHGPPVVPVTFILEDPEGLTGTGQSEWKLMGGEHESLLELAMDHGINIEHACGGVCACSTCHVYVEQGMDSLTEATEAED

pLDDT: mean 85.59, std 8.0, range [54.91, 94.5]

Solvent-accessible surface area (backbone atoms only — not comparable to full-atom values): 5666 Å² total; per-residue (Å²): 105,75,67,61,73,70,97,62,83,59,40,71,63,75,44,82,43,74,50,76,46,93,56,21,47,86,31,55,73,37,88,63,43,69,48,82,46,60,39,28,51,92,53,51,72,67,55,56,31,50,78,71,53,39,55,66,49,41,77,57,12,78,69,69,74,62,74,57,65,71,79,86,79,92,72,66,67,90,79,50,80,80,81,49,87,74,72,108

Secondary structure (DSSP, 8-state):
------SSPP--EEEEEEEE-SSHHHHHSSS--EEEEEEETT--HHHHHHHTT-----TT-SSSS-STT----SS-GGGSPPPPTTT-

Nearest PDB structures (foldseek):
  1i7h-assembly3_C  TM=9.530E-01  e=2.686E-02  Escherichia coli

Foldseek 3Di:
DAAPDDPDDFADQAAWDKAAAPCCCVFQVDPDGIDIGGGGVVDDPCNRCVVVRRRQDDPPNHPLPDCSNDDDDPDDPVVDDDDDPSRD